Protein AF-A0A8D8CJK9-F1 (afdb_monomer_lite)

pLDDT: mean 83.4, std 17.45, range [27.38, 97.88]

InterPro domains:
  IPR001577 Peptidase M8, leishmanolysin [PF01457] (41-154)
  IPR001577 Peptidase M8, leishmanolysin [PTHR10942] (1-158)

Secondary structure (DSSP, 8-state):
-PPPP-SPB-BPPPBSSS-EEEETTEEEEES-B-SS-EETTEEPPGGGBPPPEEE-TTS-S-EE-TT------B-S-S-EEEEE----GGGGSSS-SEEEEEEEE-TTT--EEEEEEEE-GGG----TTTHHHHHHHHHHHHHHHTT-SHHHHTT-TTS---HHHHHHHHHHHTT--

Organism: Culex pipiens (NCBI:txid7175)

Sequence (177 aa):
MVRQTKEIIRLNRKCESSQVFVKNSLTYCIDSCKPVTLCGEVQVPEDHLDVCRVCNSTGQDCREDPSTSAGIGISNADFVFYVSARQSERCHKGLTVAYAAHCQQEAALDRPIAGHANLCPESISTKPQELQTLLSTVKHEILHALGFSVSLYAFFSGRRRKPADASKARHRQTLSE

Foldseek 3Di:
DDDWDQDFAAAEAAAPDLDWDADPLDTAHEPDGDPWGDQPPDTDDQLRHAFHWHDYPVRHPIDTDPVHHHHVGHGPAQAAEAEEADQDPVCVPPLDQKAKAADDADSPQRWGRYMYMYGHVVNDDPDPVCVVVVVVVVVVRVVRRRQPDPLRPLSPPDDDDDPVSVVVSVVVVSVPD

Radius of gyration: 17.68 Å; chains: 1; bounding box: 42×39×46 Å

Structure (mmCIF, N/CA/C/O backbone):
data_AF-A0A8D8CJK9-F1
#
_entry.id   AF-A0A8D8CJK9-F1
#
loop_
_atom_site.group_PDB
_atom_site.id
_atom_site.type_symbol
_atom_site.label_atom_id
_atom_site.label_alt_id
_atom_site.label_comp_id
_atom_site.label_asym_id
_atom_site.label_entity_id
_atom_site.label_seq_id
_atom_site.pdbx_PDB_ins_code
_atom_site.Cartn_x
_atom_site.Cartn_y
_atom_site.Cartn_z
_atom_site.occupancy
_atom_site.B_iso_or_equiv
_atom_site.auth_seq_id
_atom_site.auth_comp_id
_atom_site.auth_asym_id
_atom_site.auth_atom_id
_atom_site.pdbx_PDB_model_num
ATOM 1 N N . MET A 1 1 ? -19.293 11.821 -7.984 1.00 45.88 1 MET A N 1
ATOM 2 C CA . MET A 1 1 ? -19.327 10.352 -8.160 1.00 45.88 1 MET A CA 1
ATOM 3 C C . MET A 1 1 ? -17.894 9.880 -8.359 1.00 45.88 1 MET A C 1
ATOM 5 O O . MET A 1 1 ? -17.188 10.527 -9.126 1.00 45.88 1 MET A O 1
ATOM 9 N N . VAL A 1 2 ? -17.436 8.851 -7.636 1.00 59.84 2 VAL A N 1
ATOM 10 C CA . VAL A 1 2 ? -16.095 8.266 -7.846 1.00 59.84 2 VAL A CA 1
ATOM 11 C C . VAL A 1 2 ? -16.105 7.536 -9.191 1.00 59.84 2 VAL A C 1
ATOM 13 O O . VAL A 1 2 ? -17.070 6.842 -9.503 1.00 59.84 2 VAL A O 1
ATOM 16 N N . ARG A 1 3 ? -15.082 7.749 -10.025 1.00 65.31 3 ARG A N 1
ATOM 17 C CA . ARG A 1 3 ? -14.990 7.119 -11.348 1.00 65.31 3 ARG A CA 1
ATOM 18 C C . ARG A 1 3 ? -14.575 5.657 -11.175 1.00 65.31 3 ARG A C 1
ATOM 20 O O . ARG A 1 3 ? -13.535 5.397 -10.578 1.00 65.31 3 ARG A O 1
ATOM 27 N N . GLN A 1 4 ? -15.371 4.736 -11.708 1.00 64.00 4 GLN A N 1
ATOM 28 C CA . GLN A 1 4 ? -15.079 3.307 -11.634 1.00 64.00 4 GLN A CA 1
ATOM 29 C C . GLN A 1 4 ? -13.783 2.969 -12.384 1.00 64.00 4 GLN A C 1
ATOM 31 O O . GLN A 1 4 ? -13.545 3.440 -13.501 1.00 64.00 4 GLN A O 1
ATOM 36 N N . THR A 1 5 ? -12.969 2.129 -11.761 1.00 63.12 5 THR A N 1
ATOM 37 C CA . THR A 1 5 ? -11.786 1.486 -12.328 1.00 63.12 5 THR A CA 1
ATOM 38 C C . THR A 1 5 ? -12.257 0.300 -13.149 1.00 63.12 5 THR A C 1
ATOM 40 O O . THR A 1 5 ? -12.885 -0.612 -12.621 1.00 63.12 5 THR A O 1
ATOM 43 N N . LYS A 1 6 ? -11.996 0.315 -14.457 1.00 67.50 6 LYS A N 1
ATOM 44 C CA . LYS A 1 6 ? -12.236 -0.861 -15.310 1.00 67.50 6 LYS A CA 1
ATOM 45 C C . LYS A 1 6 ? -11.083 -1.869 -15.260 1.00 67.50 6 LYS A C 1
ATOM 47 O O . LYS A 1 6 ? -11.236 -2.982 -15.747 1.00 67.50 6 LYS A O 1
ATOM 52 N N . GLU A 1 7 ? -9.958 -1.472 -14.674 1.00 78.56 7 GLU A N 1
ATOM 53 C CA . GLU A 1 7 ? -8.735 -2.266 -14.597 1.00 78.56 7 GLU A CA 1
ATOM 54 C C . GLU A 1 7 ? -8.732 -3.202 -13.384 1.00 78.56 7 GLU A C 1
ATOM 56 O O . GLU A 1 7 ? -9.274 -2.881 -12.325 1.00 78.56 7 GLU A O 1
ATOM 61 N N . ILE A 1 8 ? -8.084 -4.356 -13.540 1.00 91.50 8 ILE A N 1
ATOM 62 C CA . ILE A 1 8 ? -7.839 -5.309 -12.454 1.00 91.50 8 ILE A CA 1
ATOM 63 C C . ILE A 1 8 ? -6.771 -4.725 -11.526 1.00 91.50 8 ILE A C 1
ATOM 65 O O . ILE A 1 8 ? -5.674 -4.385 -11.975 1.00 91.50 8 ILE A O 1
ATOM 69 N N . ILE A 1 9 ? -7.057 -4.650 -10.224 1.00 93.00 9 ILE A N 1
ATOM 70 C CA . ILE A 1 9 ? -6.076 -4.177 -9.245 1.00 93.00 9 ILE A CA 1
ATOM 71 C C . ILE A 1 9 ? -5.034 -5.273 -9.011 1.00 93.00 9 ILE A C 1
ATOM 73 O O . ILE A 1 9 ? -5.369 -6.380 -8.585 1.00 93.00 9 ILE A O 1
ATOM 77 N N . ARG A 1 10 ? -3.764 -4.930 -9.246 1.00 94.88 10 ARG A N 1
ATOM 78 C CA . ARG A 1 10 ? -2.585 -5.698 -8.831 1.00 94.88 10 ARG A CA 1
ATOM 79 C C . ARG A 1 10 ? -1.620 -4.796 -8.072 1.00 94.88 10 ARG A C 1
ATOM 81 O O . ARG A 1 10 ? -1.414 -3.636 -8.443 1.00 94.88 10 ARG A O 1
ATOM 88 N N . LEU A 1 11 ? -1.054 -5.316 -6.991 1.00 95.19 11 LEU A N 1
ATOM 89 C CA . LEU A 1 11 ? -0.128 -4.583 -6.135 1.00 95.19 11 LEU A CA 1
ATOM 90 C C . LEU A 1 11 ? 1.313 -4.877 -6.521 1.00 95.19 11 LEU A C 1
ATOM 92 O O . LEU A 1 11 ? 1.701 -6.029 -6.685 1.00 95.19 11 LEU A O 1
ATOM 96 N N . ASN A 1 12 ? 2.119 -3.828 -6.632 1.00 95.00 12 ASN A N 1
ATOM 97 C CA . ASN A 1 12 ? 3.544 -3.964 -6.868 1.00 95.00 12 ASN A CA 1
ATOM 98 C C . ASN A 1 12 ? 4.183 -4.698 -5.690 1.00 95.00 12 ASN A C 1
ATOM 100 O O . ASN A 1 12 ? 3.903 -4.403 -4.524 1.00 95.00 12 ASN A O 1
ATOM 104 N N . ARG A 1 13 ? 5.090 -5.622 -6.002 1.00 95.69 13 ARG A N 1
ATOM 105 C CA . ARG A 1 13 ? 5.911 -6.269 -4.982 1.00 95.69 13 ARG A CA 1
ATOM 106 C C . ARG A 1 13 ? 6.815 -5.239 -4.308 1.00 95.69 13 ARG A C 1
ATOM 108 O O . ARG A 1 13 ? 7.305 -4.310 -4.953 1.00 95.69 13 ARG A O 1
ATOM 115 N N . LYS A 1 14 ? 7.038 -5.389 -3.002 1.00 95.00 14 LYS A N 1
ATOM 116 C CA . LYS A 1 14 ? 7.940 -4.500 -2.259 1.00 95.00 14 LYS A CA 1
ATOM 117 C C . LYS A 1 14 ? 9.378 -4.743 -2.719 1.00 95.00 14 LYS A C 1
ATOM 119 O O . LYS A 1 14 ? 9.798 -5.887 -2.848 1.00 95.00 14 LYS A O 1
ATOM 124 N N . CYS A 1 15 ? 10.133 -3.676 -2.936 1.00 94.88 15 CYS A N 1
ATOM 125 C CA . CYS A 1 15 ? 11.551 -3.760 -3.271 1.00 94.88 15 CYS A CA 1
ATOM 12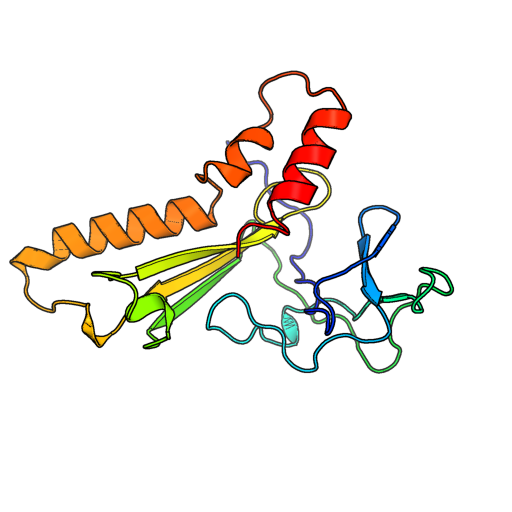6 C C . CYS A 1 15 ? 12.406 -4.032 -2.032 1.00 94.88 15 CYS A C 1
ATOM 128 O O . CYS A 1 15 ? 12.029 -3.638 -0.924 1.00 94.88 15 CYS A O 1
ATOM 130 N N . GLU A 1 16 ? 13.557 -4.687 -2.214 1.00 92.50 16 GLU A N 1
ATOM 131 C CA . GLU A 1 16 ? 14.513 -4.865 -1.114 1.00 92.50 16 GLU A CA 1
ATOM 132 C C . GLU A 1 16 ? 15.063 -3.509 -0.650 1.00 92.50 16 GLU A C 1
ATOM 134 O O . GLU A 1 16 ? 15.050 -3.193 0.540 1.00 92.50 16 GLU A O 1
ATOM 139 N N . SER A 1 17 ? 15.439 -2.667 -1.617 1.00 90.00 17 SER A N 1
ATOM 140 C CA . SER A 1 17 ? 15.817 -1.270 -1.403 1.00 90.00 17 SER A CA 1
ATOM 141 C C . SER A 1 17 ? 14.596 -0.351 -1.315 1.00 90.00 17 SER A C 1
ATOM 143 O O . SER A 1 17 ? 13.612 -0.525 -2.035 1.00 90.00 17 SER A O 1
ATOM 145 N N . SER A 1 18 ? 14.680 0.694 -0.489 1.00 87.38 18 SER A N 1
ATOM 146 C CA . SER A 1 18 ? 13.695 1.788 -0.479 1.00 87.38 18 SER A CA 1
ATOM 147 C C . SER A 1 18 ? 13.779 2.671 -1.729 1.00 87.38 18 SER A C 1
ATOM 149 O O . SER A 1 18 ? 12.848 3.421 -2.020 1.00 87.38 18 SER A O 1
ATOM 151 N N . GLN A 1 19 ? 14.891 2.605 -2.466 1.00 88.94 19 GLN A N 1
ATOM 152 C CA . GLN A 1 19 ? 15.064 3.317 -3.727 1.00 88.94 19 GLN A CA 1
ATOM 153 C C . GLN A 1 19 ? 14.506 2.492 -4.885 1.00 88.94 19 GLN A C 1
ATOM 155 O O . GLN A 1 19 ? 14.701 1.279 -4.958 1.00 88.94 19 GLN A O 1
ATOM 160 N N . VAL A 1 20 ? 13.830 3.174 -5.806 1.00 92.69 20 VAL A N 1
ATOM 161 C CA . VAL A 1 20 ? 13.175 2.565 -6.966 1.00 92.69 20 VAL A CA 1
ATOM 162 C C . VAL A 1 20 ? 13.384 3.421 -8.207 1.00 92.69 20 VAL A C 1
ATOM 164 O O . VAL A 1 20 ? 13.521 4.644 -8.116 1.00 92.69 20 VAL A O 1
ATOM 167 N N . PHE A 1 21 ? 13.346 2.791 -9.378 1.00 92.75 21 PHE A N 1
ATOM 168 C CA . PHE A 1 21 ? 13.294 3.493 -10.655 1.00 92.75 21 PHE A CA 1
ATOM 169 C C . PHE A 1 21 ? 11.851 3.590 -11.141 1.00 92.75 21 PHE A C 1
ATOM 171 O O . PHE A 1 21 ? 11.091 2.629 -11.054 1.00 92.75 21 PHE A O 1
ATOM 178 N N . VAL A 1 22 ? 11.474 4.742 -11.695 1.00 90.69 22 VAL A N 1
ATOM 179 C CA . VAL A 1 22 ? 10.163 4.927 -12.329 1.00 90.69 22 VAL A CA 1
ATOM 180 C C . VAL A 1 22 ? 10.370 5.126 -13.824 1.00 90.69 22 VAL A C 1
ATOM 182 O O . VAL A 1 22 ? 11.004 6.095 -14.240 1.00 90.69 22 VAL A O 1
ATOM 185 N N . LYS A 1 23 ? 9.836 4.212 -14.638 1.00 88.25 23 LYS A N 1
ATOM 186 C CA . LYS A 1 23 ? 9.905 4.266 -16.105 1.00 88.25 23 LYS A CA 1
ATOM 187 C C . LYS A 1 23 ? 8.543 3.958 -16.700 1.00 88.25 23 LYS A C 1
ATOM 189 O O . LYS A 1 23 ? 7.930 2.966 -16.327 1.00 88.25 23 LYS A O 1
ATOM 194 N N . ASN A 1 24 ? 8.074 4.792 -17.630 1.00 86.06 24 ASN A N 1
ATOM 195 C CA . ASN A 1 24 ? 6.755 4.646 -18.265 1.00 86.06 24 ASN A CA 1
ATOM 196 C C . ASN A 1 24 ? 5.621 4.440 -17.242 1.00 86.06 24 ASN A C 1
ATOM 198 O O . ASN A 1 24 ? 4.760 3.587 -17.425 1.00 86.06 24 ASN A O 1
ATOM 202 N N . SER A 1 25 ? 5.661 5.189 -16.134 1.00 83.12 25 SER A N 1
ATOM 203 C CA . SER A 1 25 ? 4.698 5.091 -15.024 1.00 83.12 25 SER A CA 1
ATOM 204 C C . SER A 1 25 ? 4.685 3.754 -14.264 1.00 83.12 25 SER A C 1
ATOM 206 O O . SER A 1 25 ? 3.835 3.561 -13.399 1.00 83.12 25 SER A O 1
ATOM 208 N N . LEU A 1 26 ? 5.642 2.862 -14.537 1.00 88.00 26 LEU A N 1
ATOM 209 C CA . LEU A 1 26 ? 5.880 1.623 -13.802 1.00 88.00 26 LEU A CA 1
ATOM 210 C C . LEU A 1 26 ? 7.058 1.785 -12.840 1.00 88.00 26 LEU A C 1
ATOM 212 O O . LEU A 1 26 ? 8.048 2.456 -13.150 1.00 88.00 26 LEU A O 1
ATOM 216 N N . THR A 1 27 ? 6.948 1.136 -11.687 1.00 90.75 27 THR A N 1
ATOM 217 C CA . THR A 1 27 ? 7.997 1.091 -10.667 1.00 90.75 27 THR A CA 1
ATOM 218 C C . THR A 1 27 ? 8.839 -0.165 -10.852 1.00 90.75 27 THR A C 1
ATOM 220 O O . THR A 1 27 ? 8.295 -1.255 -11.008 1.00 90.75 27 THR A O 1
ATOM 223 N N . TYR A 1 28 ? 10.158 -0.003 -10.806 1.00 94.50 28 TYR A N 1
ATOM 224 C CA . TYR A 1 28 ? 11.142 -1.076 -10.879 1.00 94.50 28 TYR A CA 1
ATOM 225 C C . TYR A 1 28 ? 12.016 -1.050 -9.628 1.00 94.50 28 TYR A C 1
ATOM 227 O O . TYR A 1 28 ? 12.531 0.003 -9.238 1.00 94.50 28 TYR A O 1
ATOM 235 N N . CYS A 1 29 ? 12.197 -2.214 -9.018 1.00 96.00 29 CYS A N 1
ATOM 236 C CA . CYS A 1 29 ? 13.123 -2.410 -7.917 1.00 96.00 29 CYS A CA 1
ATOM 237 C C . CYS A 1 29 ? 14.570 -2.420 -8.411 1.00 96.00 29 CYS A C 1
ATOM 239 O O . CYS A 1 29 ? 14.847 -2.741 -9.568 1.00 96.00 29 CYS A O 1
ATOM 241 N N . ILE A 1 30 ? 15.494 -2.076 -7.517 1.00 95.06 30 ILE A N 1
ATOM 242 C CA . ILE A 1 30 ? 16.923 -2.240 -7.768 1.00 95.06 30 ILE A CA 1
ATOM 243 C C . ILE A 1 30 ? 17.291 -3.687 -7.461 1.00 95.06 30 ILE A C 1
ATOM 245 O O . ILE A 1 30 ? 17.121 -4.121 -6.324 1.00 95.06 30 ILE A O 1
ATOM 249 N N . ASP A 1 31 ? 17.781 -4.391 -8.476 1.00 93.44 31 ASP A N 1
ATOM 250 C CA . ASP A 1 31 ? 18.267 -5.773 -8.477 1.00 93.44 31 ASP A CA 1
ATOM 251 C C . ASP A 1 31 ? 17.225 -6.856 -8.118 1.00 93.44 31 ASP A C 1
ATOM 253 O O . ASP A 1 31 ? 17.128 -7.846 -8.841 1.00 93.44 31 ASP A O 1
ATOM 257 N N . SER A 1 32 ? 16.414 -6.690 -7.065 1.00 94.69 32 SER A N 1
ATOM 258 C CA . SER A 1 32 ? 15.432 -7.691 -6.623 1.00 94.69 32 SER A CA 1
ATOM 259 C C . SER A 1 32 ? 14.205 -7.116 -5.894 1.00 94.69 32 SER A C 1
ATOM 261 O O . SER A 1 32 ? 14.231 -6.045 -5.274 1.00 94.69 32 SER A O 1
ATOM 263 N N . CYS A 1 33 ? 13.099 -7.866 -5.951 1.00 96.56 33 CYS A N 1
ATOM 264 C CA . CYS A 1 33 ? 11.953 -7.683 -5.059 1.00 96.56 33 CYS A CA 1
ATOM 265 C C . CYS A 1 33 ? 12.113 -8.523 -3.785 1.00 96.56 33 CYS A C 1
ATOM 267 O O . CYS A 1 33 ? 12.775 -9.561 -3.786 1.00 96.56 33 CYS A O 1
ATOM 269 N N . LYS A 1 34 ? 11.428 -8.122 -2.712 1.00 96.06 34 LYS A N 1
ATOM 270 C CA . LYS A 1 34 ? 11.277 -8.938 -1.507 1.00 96.06 34 LYS A CA 1
ATOM 271 C C . L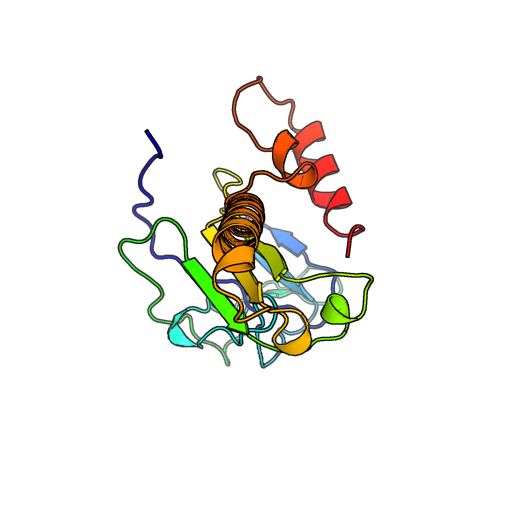YS A 1 34 ? 10.439 -10.183 -1.806 1.00 96.06 34 LYS A C 1
ATOM 273 O O . LYS A 1 34 ? 9.455 -10.083 -2.545 1.00 96.06 34 LYS A O 1
ATOM 278 N N . PRO A 1 35 ? 10.739 -11.325 -1.160 1.00 94.56 35 PRO A N 1
ATOM 279 C CA . PRO A 1 35 ? 9.929 -12.536 -1.291 1.00 94.56 35 PRO A CA 1
ATOM 280 C C . PRO A 1 35 ? 8.525 -12.364 -0.700 1.00 94.56 35 PRO A C 1
ATOM 282 O O . PRO A 1 35 ? 7.597 -13.053 -1.101 1.00 94.56 35 PRO A O 1
ATOM 285 N N . VAL A 1 36 ? 8.362 -11.442 0.254 1.00 96.12 36 VAL A N 1
ATOM 286 C CA . VAL A 1 36 ? 7.088 -11.152 0.911 1.00 96.12 36 VAL A CA 1
ATOM 287 C C . VAL A 1 36 ? 6.778 -9.671 0.775 1.00 96.12 36 VAL A C 1
ATOM 289 O O . VAL A 1 36 ? 7.587 -8.815 1.137 1.00 96.12 36 VAL A O 1
ATOM 292 N N . THR A 1 37 ? 5.576 -9.369 0.288 1.00 96.56 37 THR A N 1
ATOM 293 C CA . THR A 1 37 ? 5.054 -8.003 0.227 1.00 96.56 37 THR A CA 1
ATOM 294 C C . THR A 1 37 ? 4.053 -7.782 1.350 1.00 96.56 37 THR A C 1
ATOM 296 O O . THR A 1 37 ? 3.098 -8.543 1.509 1.00 96.56 37 THR A O 1
ATOM 299 N N . LEU A 1 38 ? 4.275 -6.723 2.127 1.00 96.25 38 LEU A N 1
ATOM 300 C CA . LEU A 1 38 ? 3.386 -6.306 3.203 1.00 96.25 38 LEU A CA 1
ATOM 301 C C . LEU A 1 38 ? 2.660 -5.016 2.819 1.00 96.25 38 LEU A C 1
ATOM 303 O O . LEU A 1 38 ? 3.265 -4.086 2.284 1.00 96.25 38 LEU A O 1
ATOM 307 N N . CYS A 1 39 ? 1.372 -4.957 3.140 1.00 95.69 39 CYS A N 1
ATOM 308 C CA . CYS A 1 39 ? 0.573 -3.740 3.147 1.00 95.69 39 CYS A CA 1
ATOM 309 C C . CYS A 1 39 ? 0.175 -3.474 4.603 1.00 95.69 39 CYS A C 1
ATOM 311 O O . CYS A 1 39 ? -0.751 -4.085 5.138 1.00 95.69 39 CYS A O 1
ATOM 313 N N . GLY A 1 40 ? 0.955 -2.625 5.279 1.00 93.69 40 GLY A N 1
ATOM 314 C CA . GLY A 1 40 ? 0.910 -2.509 6.737 1.00 93.69 40 GLY A CA 1
ATOM 315 C C . GLY A 1 40 ? 1.386 -3.788 7.419 1.00 93.69 40 GLY A C 1
ATOM 316 O O . GLY A 1 40 ? 2.449 -4.303 7.092 1.00 93.69 40 GLY A O 1
ATOM 317 N N . GLU A 1 41 ? 0.575 -4.322 8.334 1.00 95.25 41 GLU A N 1
ATOM 318 C CA . GLU A 1 41 ? 0.883 -5.566 9.062 1.00 95.25 41 GLU A CA 1
ATOM 319 C C . GLU A 1 41 ? 0.374 -6.831 8.351 1.00 95.25 41 GLU A C 1
ATOM 321 O O . GLU A 1 41 ? 0.490 -7.937 8.890 1.00 95.25 41 GLU A O 1
ATOM 326 N N . VAL A 1 42 ? -0.236 -6.682 7.170 1.00 97.12 42 VAL A N 1
ATOM 327 C CA . VAL A 1 42 ? -0.854 -7.777 6.416 1.00 97.12 42 VAL A CA 1
ATOM 328 C C . VAL A 1 42 ? 0.052 -8.191 5.268 1.00 97.12 42 VAL A C 1
ATOM 330 O O . VAL A 1 42 ? 0.454 -7.364 4.448 1.00 97.12 42 VAL A O 1
ATOM 333 N N . GLN A 1 43 ? 0.335 -9.490 5.184 1.00 97.75 43 GLN A N 1
ATOM 334 C CA . GLN A 1 43 ? 0.947 -10.074 3.998 1.00 97.75 43 GLN A CA 1
ATOM 335 C C . GLN A 1 43 ? -0.062 -10.076 2.855 1.00 97.75 43 GLN A C 1
ATOM 337 O O . GLN A 1 43 ? -1.159 -10.619 2.982 1.00 97.75 43 GLN A O 1
ATOM 342 N N . VAL A 1 44 ? 0.323 -9.459 1.742 1.00 97.88 44 VAL A N 1
ATOM 343 C CA . VAL A 1 44 ? -0.496 -9.426 0.534 1.00 97.88 44 VAL A CA 1
ATOM 344 C C . VAL A 1 44 ? -0.458 -10.817 -0.115 1.00 97.88 44 VAL A C 1
ATOM 346 O O . VAL A 1 44 ? 0.640 -11.334 -0.331 1.00 97.88 44 VAL A O 1
ATOM 349 N N . PRO A 1 45 ? -1.615 -11.434 -0.421 1.00 97.75 45 PRO A N 1
ATOM 350 C CA . PRO A 1 45 ? -1.662 -12.705 -1.139 1.00 97.75 45 PRO A CA 1
ATOM 351 C C . PRO A 1 45 ? -0.968 -12.616 -2.499 1.00 97.75 45 PRO A C 1
ATOM 353 O O . PRO A 1 45 ? -1.121 -11.616 -3.199 1.00 97.75 45 PRO A O 1
ATOM 356 N N . GLU A 1 46 ? -0.272 -13.680 -2.904 1.00 96.81 46 GLU A N 1
ATOM 357 C CA . GLU A 1 46 ? 0.410 -13.748 -4.207 1.00 96.81 46 GLU A CA 1
ATOM 358 C C . GLU A 1 46 ? -0.548 -13.490 -5.380 1.00 96.81 46 GLU A C 1
ATOM 360 O O . GLU A 1 46 ? -0.203 -12.775 -6.317 1.00 96.81 46 GLU A O 1
ATOM 365 N N . ASP A 1 47 ? -1.796 -13.952 -5.270 1.00 97.56 47 ASP A N 1
ATOM 366 C CA . ASP A 1 47 ? -2.852 -13.710 -6.256 1.00 97.56 47 ASP A CA 1
ATOM 367 C C . ASP A 1 47 ? -3.178 -12.224 -6.462 1.00 97.56 47 ASP A C 1
ATOM 369 O O . ASP A 1 47 ? -3.691 -11.851 -7.514 1.00 97.56 47 ASP A O 1
ATOM 373 N N . HIS A 1 48 ? -2.891 -11.361 -5.486 1.00 97.44 48 HIS A N 1
ATOM 374 C CA . HIS A 1 48 ? -3.123 -9.917 -5.576 1.00 97.44 48 HIS A CA 1
ATOM 375 C C . HIS A 1 48 ? -1.896 -9.147 -6.085 1.00 97.44 48 HIS A C 1
ATOM 377 O O . HIS A 1 48 ? -1.997 -7.943 -6.341 1.00 97.44 48 HIS A O 1
ATOM 383 N N . LEU A 1 49 ? -0.736 -9.800 -6.187 1.00 97.44 49 LEU A N 1
ATOM 384 C CA . LEU A 1 49 ? 0.521 -9.163 -6.561 1.00 97.44 49 LEU A CA 1
ATOM 385 C C . LEU A 1 49 ? 0.703 -9.130 -8.077 1.00 97.44 49 LEU A C 1
ATOM 387 O O . LEU A 1 49 ? 0.273 -10.016 -8.813 1.00 97.44 49 LEU A O 1
ATOM 391 N N . ASP A 1 50 ? 1.364 -8.081 -8.545 1.00 95.88 50 ASP A N 1
ATOM 392 C CA . ASP A 1 50 ? 1.860 -7.991 -9.909 1.00 95.88 50 ASP A CA 1
ATOM 393 C C . ASP A 1 50 ? 3.206 -8.727 -10.048 1.00 95.88 50 ASP A C 1
ATOM 395 O O . ASP A 1 50 ? 3.839 -9.145 -9.067 1.00 95.88 50 ASP A O 1
ATOM 399 N N . VAL A 1 51 ? 3.658 -8.878 -11.288 1.00 96.62 51 VAL A N 1
ATOM 400 C CA . VAL A 1 51 ? 4.993 -9.391 -11.603 1.00 96.62 51 VAL A CA 1
ATOM 401 C C . VAL A 1 51 ? 6.079 -8.508 -10.972 1.00 96.62 51 VAL A C 1
ATOM 403 O O . VAL A 1 51 ? 5.949 -7.281 -10.901 1.00 96.62 51 VAL A O 1
ATOM 406 N N . CYS A 1 52 ? 7.164 -9.122 -10.490 1.00 96.88 52 CYS A N 1
ATOM 407 C CA . CYS A 1 52 ? 8.313 -8.364 -10.010 1.00 96.88 52 CYS A CA 1
ATOM 408 C C . CYS A 1 52 ? 9.003 -7.691 -11.199 1.00 96.88 52 CYS A C 1
ATOM 410 O O . CYS A 1 52 ? 9.334 -8.340 -12.189 1.00 96.88 52 CYS A O 1
ATOM 412 N N . ARG A 1 53 ? 9.238 -6.383 -11.093 1.00 96.69 53 ARG A N 1
ATOM 413 C CA . ARG A 1 53 ? 9.957 -5.597 -12.098 1.00 96.69 53 ARG A CA 1
ATOM 414 C C . ARG A 1 53 ? 11.253 -5.095 -11.498 1.00 96.69 53 ARG A C 1
ATOM 416 O O . ARG A 1 53 ? 11.230 -4.444 -10.455 1.00 96.69 53 ARG A O 1
ATOM 423 N N . VAL A 1 54 ? 12.366 -5.375 -12.161 1.00 96.56 54 VAL A N 1
ATOM 424 C CA . VAL A 1 54 ? 13.711 -5.048 -11.679 1.00 96.56 54 VAL A CA 1
ATOM 425 C C . VAL A 1 54 ? 14.502 -4.318 -12.752 1.00 96.56 54 VAL A C 1
ATOM 427 O O . VAL A 1 54 ? 14.341 -4.578 -13.941 1.00 96.56 54 VAL A O 1
ATOM 430 N N . CYS A 1 55 ? 15.360 -3.402 -12.329 1.00 96.38 55 CYS A N 1
ATOM 431 C CA . CYS A 1 55 ? 16.467 -2.883 -13.123 1.00 96.38 55 CYS A CA 1
ATOM 432 C C . CYS A 1 55 ? 17.763 -3.186 -12.371 1.00 96.38 55 CYS A C 1
ATOM 434 O O . CYS A 1 55 ? 17.741 -3.384 -11.155 1.00 96.38 55 CYS A O 1
ATOM 436 N N . ASN A 1 56 ? 18.896 -3.153 -13.065 1.00 93.50 56 ASN A N 1
ATOM 437 C CA . ASN A 1 56 ? 20.183 -3.196 -12.379 1.00 93.50 56 ASN A CA 1
ATOM 438 C C . ASN A 1 56 ? 20.419 -1.920 -11.536 1.00 93.50 56 ASN A C 1
ATOM 440 O O . ASN A 1 56 ? 19.695 -0.924 -11.656 1.00 93.50 56 ASN A O 1
ATOM 444 N N . SER A 1 57 ? 21.474 -1.922 -10.722 1.00 93.31 57 SER A N 1
ATOM 445 C CA . SER A 1 57 ? 21.883 -0.790 -9.872 1.00 93.31 57 SER A CA 1
ATOM 446 C C . SER A 1 57 ? 22.084 0.556 -10.585 1.00 93.31 57 SER A C 1
ATOM 448 O O . SER A 1 57 ? 21.960 1.603 -9.949 1.00 93.31 57 SER A O 1
ATOM 450 N N . THR A 1 58 ? 22.332 0.573 -11.900 1.00 92.88 58 THR A N 1
ATOM 451 C CA . THR A 1 58 ? 22.461 1.809 -12.696 1.00 92.88 58 THR A CA 1
ATOM 452 C C . THR A 1 58 ? 21.145 2.257 -13.337 1.00 92.88 58 THR A C 1
ATOM 454 O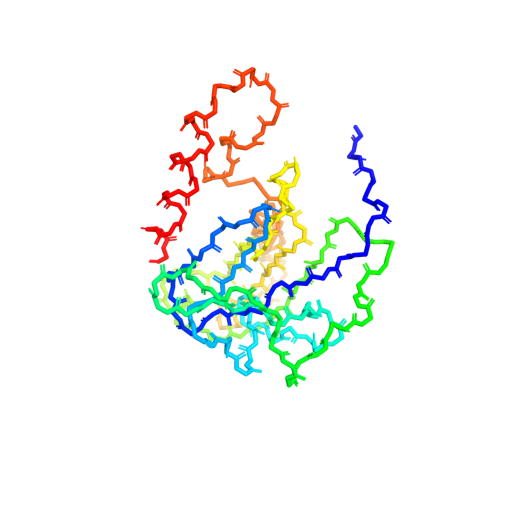 O . THR A 1 58 ? 21.108 3.263 -14.048 1.00 92.88 58 THR A O 1
ATOM 457 N N . GLY A 1 59 ? 20.050 1.531 -13.101 1.00 90.62 59 GLY A N 1
ATOM 458 C CA . GLY A 1 59 ? 18.746 1.796 -13.703 1.00 90.62 59 GLY A CA 1
ATOM 459 C C . GLY A 1 59 ? 18.674 1.414 -15.178 1.00 90.62 59 GLY A C 1
ATOM 460 O O . GLY A 1 59 ? 17.815 1.915 -15.904 1.00 90.62 59 GLY A O 1
ATOM 461 N N . GLN A 1 60 ? 19.571 0.555 -15.649 1.00 92.50 60 GLN A N 1
ATOM 462 C CA . GLN A 1 60 ? 19.569 -0.053 -16.978 1.00 92.50 60 GLN A CA 1
ATOM 463 C C . GLN A 1 60 ? 18.996 -1.481 -16.906 1.00 92.50 60 GLN A C 1
ATOM 465 O O . GLN A 1 60 ? 18.685 -1.978 -15.825 1.00 92.50 60 GLN A O 1
ATOM 470 N N . ASP A 1 61 ? 18.820 -2.123 -18.067 1.00 93.69 61 ASP A N 1
ATOM 471 C CA . ASP A 1 61 ? 18.375 -3.527 -18.171 1.00 93.69 61 ASP A CA 1
ATOM 472 C C . ASP A 1 61 ? 17.105 -3.841 -17.350 1.00 93.69 61 ASP A C 1
ATOM 474 O O . ASP A 1 61 ? 17.041 -4.763 -16.535 1.00 93.69 61 ASP A O 1
ATOM 478 N N . CYS A 1 62 ? 16.095 -2.991 -17.531 1.00 96.06 62 CYS A N 1
ATOM 479 C CA . CYS A 1 62 ? 14.835 -3.105 -16.815 1.00 96.06 62 CYS A CA 1
ATOM 480 C C . CYS A 1 62 ? 13.964 -4.191 -17.439 1.00 96.06 62 CYS A C 1
ATOM 482 O O . CYS A 1 62 ? 13.637 -4.116 -18.625 1.00 96.06 62 CYS A O 1
ATOM 484 N N . ARG A 1 63 ? 13.568 -5.167 -16.629 1.00 95.75 63 ARG A N 1
ATOM 485 C CA . ARG A 1 63 ? 12.834 -6.354 -17.062 1.00 95.75 63 ARG A CA 1
ATOM 486 C C . ARG A 1 63 ? 11.910 -6.864 -15.966 1.00 95.75 63 ARG A C 1
ATOM 488 O O . ARG A 1 63 ? 11.993 -6.455 -14.808 1.00 95.75 63 ARG A O 1
ATOM 495 N N . GLU A 1 64 ? 11.035 -7.774 -16.353 1.00 96.62 64 GLU A N 1
ATOM 496 C CA . GLU A 1 64 ? 10.275 -8.592 -15.417 1.00 96.62 64 GLU A CA 1
ATOM 497 C C . GLU A 1 64 ? 11.164 -9.736 -14.920 1.00 96.62 64 GLU A C 1
ATOM 499 O O . GLU A 1 64 ? 11.939 -10.310 -15.690 1.00 96.62 64 GLU A O 1
ATOM 504 N N . ASP A 1 65 ? 11.099 -10.031 -13.624 1.00 94.56 65 ASP A N 1
ATOM 505 C CA . ASP A 1 65 ? 11.811 -11.163 -13.043 1.00 94.56 65 ASP A CA 1
ATOM 506 C C . ASP A 1 65 ? 11.140 -12.463 -13.518 1.00 94.56 65 ASP A C 1
ATOM 508 O O . ASP A 1 65 ? 9.974 -12.700 -13.172 1.00 94.56 65 ASP A O 1
ATOM 512 N N . PRO A 1 66 ? 11.852 -13.321 -14.276 1.00 92.69 66 PRO A N 1
ATOM 513 C CA . PRO A 1 66 ? 11.280 -14.530 -14.861 1.00 92.69 66 PRO A CA 1
ATOM 514 C C . PRO A 1 66 ? 10.849 -15.565 -13.815 1.00 92.69 66 PRO A C 1
ATOM 516 O O . PRO A 1 66 ? 10.115 -16.492 -14.147 1.00 92.69 66 PRO A O 1
ATOM 519 N N . SER A 1 67 ? 11.299 -15.434 -12.563 1.00 92.06 67 SER A N 1
ATOM 520 C CA . SER A 1 67 ? 10.879 -16.303 -11.461 1.00 92.06 67 SER A CA 1
ATOM 521 C C . SER A 1 67 ? 9.512 -15.931 -10.881 1.00 92.06 67 SER A C 1
ATOM 523 O O . SER A 1 67 ? 8.962 -16.679 -10.072 1.00 92.06 67 SER A O 1
ATOM 525 N N . THR A 1 68 ? 8.943 -14.796 -11.294 1.00 94.50 68 THR A N 1
ATOM 526 C CA . THR A 1 68 ? 7.663 -14.300 -10.789 1.00 94.50 68 THR A CA 1
ATOM 527 C C . THR A 1 68 ? 6.623 -14.221 -11.895 1.00 94.50 68 THR A C 1
ATOM 529 O O . THR A 1 68 ? 6.931 -13.963 -13.055 1.00 94.50 68 THR A O 1
ATOM 532 N N . SER A 1 69 ? 5.362 -14.417 -11.526 1.00 95.69 69 SER A N 1
ATOM 533 C CA . SER A 1 69 ? 4.220 -14.167 -12.401 1.00 95.69 69 SER A CA 1
ATOM 534 C C . SER A 1 69 ? 3.236 -13.237 -11.702 1.00 95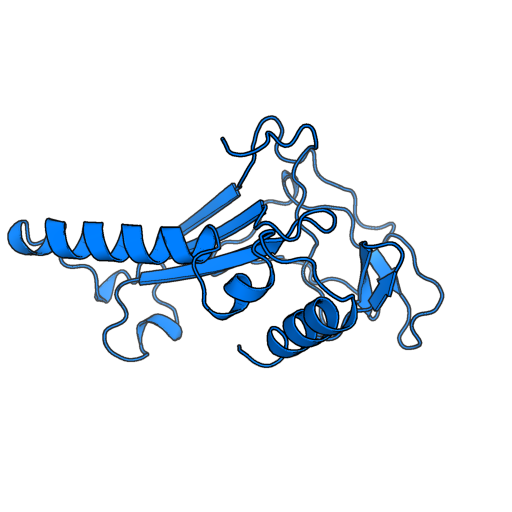.69 69 SER A C 1
ATOM 536 O O . SER A 1 69 ? 3.195 -13.163 -10.469 1.00 95.69 69 SER A O 1
ATOM 538 N N . ALA A 1 70 ? 2.485 -12.480 -12.498 1.00 96.31 70 ALA A N 1
ATOM 539 C CA . ALA A 1 70 ? 1.394 -11.673 -11.982 1.00 96.31 70 ALA A CA 1
ATOM 540 C C . ALA A 1 70 ? 0.246 -12.590 -11.541 1.00 96.31 70 ALA A C 1
ATOM 542 O O . ALA A 1 70 ? -0.171 -13.475 -12.291 1.00 96.31 70 ALA A O 1
ATOM 543 N N . GLY A 1 71 ? -0.284 -12.346 -10.346 1.00 96.62 71 GLY A N 1
ATOM 544 C CA . GLY A 1 71 ? -1.469 -13.026 -9.851 1.00 96.62 71 GLY A CA 1
ATOM 545 C C . GLY A 1 71 ? -2.723 -12.668 -10.650 1.00 96.62 71 GLY A C 1
ATOM 546 O O . GLY A 1 71 ? -2.739 -11.759 -11.496 1.00 96.62 71 GLY A O 1
ATOM 547 N N . ILE A 1 72 ? -3.823 -13.363 -10.356 1.00 96.88 72 ILE A N 1
ATOM 548 C CA . ILE A 1 72 ? -5.124 -13.103 -10.991 1.00 96.88 72 ILE A CA 1
ATOM 549 C C . ILE A 1 72 ? -5.591 -11.651 -10.798 1.00 96.88 72 ILE A C 1
ATOM 551 O O . ILE A 1 72 ? -6.261 -11.099 -11.671 1.00 96.88 72 ILE A O 1
ATOM 555 N N . GLY A 1 73 ? -5.152 -11.006 -9.716 1.00 95.31 73 GLY A N 1
ATOM 556 C CA . GLY A 1 73 ? -5.548 -9.672 -9.301 1.00 95.31 73 GLY A CA 1
ATOM 557 C C . GLY A 1 73 ? -6.988 -9.623 -8.798 1.00 95.31 73 GLY A C 1
ATOM 558 O O . GLY A 1 73 ? -7.686 -10.632 -8.706 1.00 95.31 73 GLY A O 1
ATOM 559 N N . ILE A 1 74 ? -7.442 -8.419 -8.463 1.00 95.75 74 ILE A N 1
ATOM 560 C CA . ILE A 1 74 ? -8.787 -8.189 -7.933 1.00 95.75 74 ILE A CA 1
ATOM 561 C C . ILE A 1 74 ? -9.602 -7.429 -8.975 1.00 95.75 74 ILE A C 1
ATOM 563 O O . ILE A 1 74 ? -9.353 -6.256 -9.260 1.00 95.75 74 ILE A O 1
ATOM 567 N N . SER A 1 75 ? -10.579 -8.115 -9.563 1.00 93.69 75 SER A N 1
ATOM 568 C CA . SER A 1 75 ? -11.534 -7.530 -10.507 1.00 93.69 75 SER A CA 1
ATOM 569 C C . SER A 1 75 ? -12.688 -6.826 -9.790 1.00 93.69 75 SER A C 1
ATOM 571 O O . SER A 1 75 ? -13.049 -7.216 -8.681 1.00 93.69 75 SER A O 1
ATOM 573 N N . ASN A 1 76 ? -13.340 -5.870 -10.461 1.00 90.12 76 ASN A N 1
ATOM 574 C CA . ASN A 1 76 ? -14.543 -5.180 -9.968 1.00 90.12 76 ASN A CA 1
ATOM 575 C C . ASN A 1 76 ? -14.355 -4.472 -8.614 1.00 90.12 76 ASN A C 1
ATOM 577 O O . ASN A 1 76 ? -15.301 -4.351 -7.838 1.00 90.12 76 ASN A O 1
ATOM 581 N N . ALA A 1 77 ? -13.143 -3.991 -8.340 1.00 90.50 77 ALA A N 1
ATOM 582 C CA . ALA A 1 77 ? -12.827 -3.220 -7.149 1.00 90.50 77 ALA A CA 1
ATOM 583 C C . ALA A 1 77 ? -12.170 -1.892 -7.534 1.00 90.50 77 ALA A C 1
ATOM 585 O O . ALA A 1 77 ? -11.363 -1.830 -8.457 1.00 90.50 77 ALA A O 1
ATOM 586 N N . ASP A 1 78 ? -12.504 -0.837 -6.792 1.00 88.69 78 ASP A N 1
ATOM 587 C CA . ASP A 1 78 ? -11.858 0.477 -6.899 1.00 88.69 78 ASP A CA 1
ATOM 588 C C . ASP A 1 78 ? -10.783 0.691 -5.829 1.00 88.69 78 ASP A C 1
ATOM 590 O O . ASP A 1 78 ? -9.927 1.564 -5.962 1.00 88.69 78 ASP A O 1
ATOM 594 N N . PHE A 1 79 ? -10.849 -0.095 -4.753 1.00 92.00 79 PHE A N 1
ATOM 595 C CA . PHE A 1 79 ? -9.945 -0.023 -3.619 1.00 92.00 79 PHE A CA 1
ATOM 596 C C . PHE A 1 79 ? -9.914 -1.362 -2.882 1.00 92.00 79 PHE A C 1
ATOM 598 O O . PHE A 1 79 ? -10.953 -1.998 -2.698 1.00 92.00 79 PHE A O 1
ATOM 605 N N . VAL A 1 80 ? -8.732 -1.767 -2.425 1.00 95.38 80 VAL A N 1
ATOM 606 C CA . VAL A 1 80 ? -8.521 -2.996 -1.653 1.00 95.38 80 VAL A CA 1
ATOM 607 C C . VAL A 1 80 ? -8.037 -2.629 -0.260 1.00 95.38 80 VAL A C 1
ATOM 609 O O . VAL A 1 80 ? -7.018 -1.955 -0.108 1.00 95.38 80 VAL A O 1
ATOM 612 N N . PHE A 1 81 ? -8.759 -3.075 0.765 1.00 95.88 81 PHE A N 1
ATOM 613 C CA . PHE A 1 81 ? -8.468 -2.703 2.143 1.00 95.88 81 PHE A CA 1
ATOM 614 C C . PHE A 1 81 ? -8.028 -3.903 2.976 1.00 95.88 81 PHE A C 1
ATOM 616 O O . PHE A 1 81 ? -8.812 -4.815 3.229 1.00 95.88 81 PHE A O 1
ATOM 623 N N . TYR A 1 82 ? -6.769 -3.889 3.408 1.00 97.06 82 TYR A N 1
ATOM 624 C CA . TYR A 1 82 ? -6.179 -4.942 4.227 1.00 97.06 82 TYR A CA 1
ATOM 625 C C . TYR A 1 82 ? -6.308 -4.588 5.706 1.00 97.06 82 TYR A C 1
ATOM 627 O O . TYR A 1 82 ? -5.782 -3.575 6.161 1.00 97.06 82 TYR A O 1
ATOM 635 N N . VAL A 1 83 ? -7.007 -5.418 6.474 1.00 95.44 83 VAL A N 1
ATOM 636 C CA . VAL A 1 83 ? -7.270 -5.147 7.892 1.00 95.44 83 VAL A CA 1
ATOM 637 C C . VAL A 1 83 ? -6.581 -6.188 8.761 1.00 95.44 83 VAL A C 1
ATOM 639 O O . VAL A 1 83 ? -6.679 -7.387 8.503 1.00 95.44 83 VAL A O 1
ATOM 642 N N . SER A 1 84 ? -5.909 -5.730 9.812 1.00 95.81 84 SER A N 1
ATOM 643 C CA . SER A 1 84 ? -5.286 -6.577 10.828 1.00 95.81 84 SER A CA 1
ATOM 644 C C . SER A 1 84 ? -5.579 -6.084 12.239 1.00 95.81 84 SER A C 1
ATOM 646 O O . SER A 1 84 ? -5.940 -4.929 12.460 1.00 95.81 84 SER A O 1
ATOM 648 N N . ALA A 1 85 ? -5.375 -6.974 13.207 1.00 94.81 85 ALA A N 1
ATOM 649 C CA . ALA A 1 85 ? -5.334 -6.644 14.622 1.00 94.81 85 ALA A CA 1
ATOM 650 C C . ALA A 1 85 ? -4.042 -7.216 15.224 1.00 94.81 85 ALA A C 1
ATOM 652 O O . ALA A 1 85 ? -4.030 -8.329 15.749 1.00 94.81 85 ALA A O 1
ATOM 653 N N . ARG A 1 86 ? -2.923 -6.506 15.047 1.00 95.12 86 ARG A N 1
ATOM 654 C CA . ARG A 1 86 ? -1.591 -6.931 15.500 1.00 95.12 86 ARG A CA 1
ATOM 655 C C . ARG A 1 86 ? -0.989 -5.893 16.432 1.00 95.12 86 ARG A C 1
ATOM 657 O O . ARG A 1 86 ? -1.012 -4.702 16.134 1.00 95.12 86 ARG A O 1
ATOM 664 N N . GLN A 1 87 ? -0.421 -6.354 17.540 1.00 94.12 87 GLN A N 1
ATOM 665 C CA . GLN A 1 87 ? 0.347 -5.495 18.431 1.00 94.12 87 GLN A CA 1
ATOM 666 C C . GLN A 1 87 ? 1.735 -5.270 17.814 1.00 94.12 87 GLN A C 1
ATOM 668 O O . GLN A 1 87 ? 2.596 -6.144 17.877 1.00 94.12 87 GLN A O 1
ATOM 673 N N . SER A 1 88 ? 1.920 -4.134 17.140 1.00 92.75 88 SER A N 1
ATOM 674 C CA . SER A 1 88 ? 3.177 -3.752 16.483 1.00 92.75 88 SER A CA 1
ATOM 675 C C . SER A 1 88 ? 3.906 -2.659 17.271 1.00 92.75 88 SER A C 1
ATOM 677 O O . SER A 1 88 ? 3.349 -2.058 18.189 1.00 92.75 88 SER A O 1
ATOM 679 N N . GLU A 1 89 ? 5.132 -2.314 16.870 1.00 90.75 89 GLU A N 1
ATOM 680 C CA . GLU A 1 89 ? 5.877 -1.197 17.473 1.00 90.75 89 GLU A CA 1
ATOM 681 C C . GLU A 1 89 ? 5.097 0.131 17.414 1.00 90.75 89 GLU A C 1
ATOM 683 O O . GLU A 1 89 ? 5.138 0.933 18.348 1.00 90.75 89 GLU A O 1
ATOM 688 N N . ARG A 1 90 ? 4.318 0.350 16.346 1.00 88.81 90 ARG A N 1
ATOM 689 C CA . ARG A 1 90 ? 3.481 1.551 16.200 1.00 88.81 90 ARG A CA 1
ATOM 690 C C . ARG A 1 90 ? 2.395 1.635 17.271 1.00 88.81 90 ARG A C 1
ATOM 692 O O . ARG A 1 90 ? 2.054 2.741 17.676 1.00 88.81 90 ARG A O 1
ATOM 699 N N . CYS A 1 91 ? 1.912 0.502 17.774 1.00 91.25 91 CYS A N 1
ATOM 700 C CA . CYS A 1 91 ? 0.948 0.474 18.871 1.00 91.25 91 CYS A CA 1
ATOM 701 C C . CYS A 1 91 ? 1.538 0.977 20.196 1.00 91.25 91 CYS A C 1
ATOM 703 O O . CYS A 1 91 ? 0.812 1.527 21.015 1.00 91.25 91 CYS A O 1
ATOM 705 N N . HIS A 1 92 ? 2.854 0.857 20.396 1.00 88.25 92 HIS A N 1
ATOM 706 C CA . HIS A 1 92 ? 3.529 1.360 21.597 1.00 88.25 92 HIS A CA 1
ATOM 707 C C . HIS A 1 92 ? 3.849 2.861 21.534 1.00 88.25 92 HIS A C 1
ATOM 709 O O . HIS A 1 92 ? 4.263 3.456 22.531 1.00 88.25 92 HIS A O 1
ATOM 715 N N . LYS A 1 93 ? 3.654 3.504 20.376 1.00 83.50 93 LYS A N 1
ATOM 716 C CA . LYS A 1 93 ? 3.841 4.949 20.233 1.00 83.50 93 LYS A CA 1
ATOM 717 C C . LYS A 1 93 ? 2.597 5.674 20.749 1.00 83.50 93 LYS A C 1
ATOM 719 O O . LYS A 1 93 ? 1.603 5.817 20.041 1.00 83.50 93 LYS A O 1
ATOM 724 N N . GLY A 1 94 ? 2.669 6.155 21.990 1.00 79.25 94 GLY A N 1
ATOM 725 C CA . GLY A 1 94 ? 1.597 6.927 22.623 1.00 79.25 94 GLY A CA 1
ATOM 726 C C . GLY A 1 94 ? 0.363 6.081 22.949 1.00 79.25 94 GLY A C 1
ATOM 727 O O . GLY A 1 94 ? 0.486 4.947 23.395 1.00 79.25 94 GLY A O 1
ATOM 728 N N . LEU A 1 95 ? -0.827 6.648 22.739 1.00 80.50 95 LEU A N 1
ATOM 729 C CA . LEU A 1 95 ? -2.125 5.988 22.954 1.00 80.50 95 LEU A CA 1
ATOM 730 C C . LEU A 1 95 ? -2.748 5.557 21.614 1.00 80.50 95 LEU A C 1
ATOM 732 O O . LEU A 1 95 ? -3.914 5.839 21.335 1.00 80.50 95 LEU A O 1
ATOM 736 N N . THR A 1 96 ? -1.947 4.945 20.740 1.00 86.81 96 THR A N 1
ATOM 737 C CA . THR A 1 96 ? -2.391 4.561 19.394 1.00 86.81 96 THR A CA 1
ATOM 738 C C . THR A 1 96 ? -3.337 3.363 19.466 1.00 86.81 96 THR A C 1
ATOM 740 O O . THR A 1 96 ? -2.920 2.242 19.731 1.00 86.81 96 THR A O 1
ATOM 743 N N . VAL A 1 97 ? -4.623 3.593 19.197 1.00 90.25 97 VAL A N 1
ATOM 744 C CA . VAL A 1 97 ? -5.654 2.534 19.169 1.00 90.25 97 VAL A CA 1
ATOM 745 C C . VAL A 1 97 ? -5.711 1.837 17.809 1.00 90.25 97 VAL A C 1
ATOM 747 O O . VAL A 1 97 ? -6.002 0.645 17.712 1.00 90.25 97 VAL A O 1
ATOM 750 N N . ALA A 1 98 ? -5.435 2.583 16.745 1.00 91.75 98 ALA A N 1
ATOM 751 C CA . ALA A 1 98 ? -5.398 2.095 15.380 1.00 91.75 98 ALA A CA 1
ATOM 752 C C . ALA A 1 98 ? -4.530 3.026 14.531 1.00 91.75 98 ALA A C 1
ATOM 754 O O . ALA A 1 98 ? -4.342 4.189 14.882 1.00 91.75 98 ALA A O 1
ATOM 755 N N . TYR A 1 99 ? -4.032 2.517 13.411 1.00 91.94 99 TYR A N 1
ATOM 756 C CA . TYR A 1 99 ? -3.392 3.331 12.383 1.00 91.94 99 TYR A CA 1
ATOM 757 C C . TYR A 1 99 ? -3.695 2.772 11.001 1.00 91.94 99 TYR A C 1
ATOM 759 O O . TYR A 1 99 ? -3.807 1.555 10.813 1.00 91.94 99 TYR A O 1
ATOM 767 N N . ALA A 1 100 ? -3.786 3.660 10.021 1.00 93.25 100 ALA A N 1
ATOM 768 C CA . ALA A 1 100 ? -4.049 3.286 8.644 1.00 93.25 100 ALA A CA 1
ATOM 769 C C . ALA A 1 100 ? -3.308 4.170 7.644 1.00 93.25 100 ALA A C 1
ATOM 771 O O . ALA A 1 100 ? -3.042 5.347 7.880 1.00 93.25 100 ALA A O 1
ATOM 772 N N . ALA A 1 101 ? -2.988 3.584 6.497 1.00 90.94 101 ALA A N 1
ATOM 773 C CA . ALA A 1 101 ? -2.334 4.277 5.399 1.00 90.94 101 ALA A CA 1
ATOM 774 C C . ALA A 1 101 ? -2.670 3.612 4.063 1.00 90.94 101 ALA A C 1
ATOM 776 O O . ALA A 1 101 ? -3.145 2.477 4.004 1.00 90.94 101 ALA A O 1
ATOM 777 N N . HIS A 1 102 ? -2.408 4.324 2.971 1.00 91.56 102 HIS A N 1
ATOM 778 C CA . HIS A 1 102 ? -2.427 3.730 1.639 1.00 91.56 102 HIS A CA 1
ATOM 779 C C . HIS A 1 102 ? -1.131 2.941 1.403 1.00 91.56 102 HIS A C 1
ATOM 781 O O . HIS A 1 102 ? -0.066 3.324 1.880 1.00 91.56 102 HIS A O 1
ATOM 787 N N . CYS A 1 103 ? -1.224 1.858 0.638 1.00 92.12 103 CYS A N 1
ATOM 788 C CA . CYS A 1 103 ? -0.083 1.034 0.232 1.00 92.12 103 CYS A CA 1
ATOM 789 C C . CYS A 1 103 ? 0.317 1.291 -1.220 1.00 92.12 103 CYS A C 1
ATOM 791 O O . CYS A 1 103 ? 1.489 1.189 -1.567 1.00 92.12 103 CYS A O 1
ATOM 793 N N . GLN A 1 104 ? -0.653 1.624 -2.077 1.00 91.56 104 GLN A N 1
ATOM 794 C CA . GLN A 1 104 ? -0.403 1.897 -3.487 1.00 91.56 104 GLN A CA 1
ATOM 795 C C . GLN A 1 104 ? -1.399 2.913 -4.039 1.00 91.56 104 GLN A C 1
ATOM 797 O O . GLN A 1 104 ? -2.589 2.880 -3.713 1.00 91.56 104 GLN A O 1
ATOM 802 N N . GLN A 1 105 ? -0.900 3.786 -4.915 1.00 86.88 105 GLN A N 1
ATOM 803 C CA . GLN A 1 105 ? -1.695 4.708 -5.722 1.00 86.88 105 GLN A CA 1
ATOM 804 C C . GLN A 1 105 ? -1.671 4.277 -7.194 1.00 86.88 105 GLN A C 1
ATOM 806 O O . GLN A 1 105 ? -0.672 3.746 -7.680 1.00 86.88 105 GLN A O 1
ATOM 811 N N . GLU A 1 106 ? -2.766 4.514 -7.910 1.00 81.69 106 GLU A N 1
ATOM 812 C CA . GLU A 1 106 ? -2.834 4.353 -9.362 1.00 81.69 106 GLU A CA 1
ATOM 813 C C . GLU A 1 106 ? -1.940 5.386 -10.052 1.00 81.69 106 GLU A C 1
ATOM 815 O O . GLU A 1 106 ? -2.030 6.579 -9.765 1.00 81.69 106 GLU A O 1
ATOM 820 N N . ALA A 1 107 ? -1.130 4.957 -11.020 1.00 74.06 107 ALA A N 1
ATOM 821 C CA . ALA A 1 107 ? -0.190 5.852 -11.689 1.00 74.06 107 ALA A CA 1
ATOM 822 C C . ALA A 1 107 ? -0.862 6.947 -12.543 1.00 74.06 107 ALA A C 1
ATOM 824 O O . ALA A 1 107 ? -0.280 8.011 -12.738 1.00 74.06 107 ALA A O 1
ATOM 825 N N . ALA A 1 108 ? -2.069 6.696 -13.064 1.00 69.44 108 ALA A N 1
ATOM 826 C CA . ALA A 1 108 ? -2.763 7.612 -13.971 1.00 69.44 108 ALA A CA 1
ATOM 827 C C . ALA A 1 108 ? -3.527 8.736 -13.253 1.00 69.44 108 ALA A C 1
ATOM 829 O O . ALA A 1 108 ? -3.602 9.852 -13.763 1.00 69.44 108 ALA A O 1
ATOM 830 N N . LEU A 1 109 ? -4.124 8.436 -12.096 1.00 68.50 109 LEU A N 1
ATOM 831 C CA . LEU A 1 109 ? -5.017 9.355 -11.378 1.00 68.50 109 LEU A CA 1
ATOM 832 C C . LEU A 1 109 ? -4.508 9.723 -9.981 1.00 68.50 109 LEU A C 1
ATOM 834 O O . LEU A 1 109 ? -5.180 10.477 -9.280 1.00 68.50 109 LEU A O 1
ATOM 838 N N . ASP A 1 110 ? -3.358 9.181 -9.566 1.00 74.19 110 ASP A N 1
ATOM 839 C CA . ASP A 1 110 ? -2.760 9.350 -8.237 1.00 74.19 110 ASP A CA 1
ATOM 840 C C . ASP A 1 110 ? -3.737 9.046 -7.076 1.00 74.19 110 ASP A C 1
ATOM 842 O O . ASP A 1 110 ? -3.548 9.501 -5.946 1.00 74.19 110 ASP A O 1
ATOM 846 N N . ARG A 1 111 ? -4.795 8.257 -7.313 1.00 82.88 111 ARG A N 1
ATOM 847 C CA . ARG A 1 111 ? -5.731 7.839 -6.258 1.00 82.88 111 ARG A CA 1
ATOM 848 C C . ARG A 1 111 ? -5.219 6.589 -5.541 1.00 82.88 111 ARG A C 1
ATOM 850 O O . ARG A 1 111 ? -4.669 5.714 -6.211 1.00 82.88 111 ARG A O 1
ATOM 857 N N . PRO A 1 112 ? -5.422 6.449 -4.222 1.00 90.00 112 PRO A N 1
ATOM 858 C CA . PRO A 1 112 ? -5.193 5.183 -3.535 1.00 90.00 112 PRO A CA 1
ATOM 859 C C . PRO A 1 112 ? -6.036 4.058 -4.149 1.00 90.00 112 PRO A C 1
ATOM 861 O O . PRO A 1 112 ? -7.239 4.224 -4.332 1.00 90.00 112 PRO A O 1
ATOM 864 N N . ILE A 1 113 ? -5.402 2.926 -4.453 1.00 92.25 113 ILE A N 1
ATOM 865 C CA . ILE A 1 113 ? -6.067 1.691 -4.921 1.00 92.25 113 ILE A CA 1
ATOM 866 C C . ILE A 1 113 ? -5.945 0.550 -3.913 1.00 92.25 113 ILE A C 1
ATOM 868 O O . ILE A 1 113 ? -6.671 -0.436 -3.987 1.00 92.25 113 ILE A O 1
ATOM 872 N N . ALA A 1 114 ? -5.039 0.683 -2.949 1.00 95.00 114 ALA A N 1
ATOM 873 C CA . ALA A 1 114 ? -4.997 -0.186 -1.793 1.00 95.00 114 ALA A CA 1
ATOM 874 C C . ALA A 1 114 ? -4.497 0.563 -0.571 1.00 95.00 114 ALA A C 1
ATOM 876 O O . ALA A 1 114 ? -3.679 1.483 -0.672 1.00 95.00 114 ALA A O 1
ATOM 877 N N . GLY A 1 115 ? -4.946 0.115 0.589 1.00 95.19 115 GLY A N 1
ATOM 878 C CA . GLY A 1 115 ? -4.480 0.591 1.877 1.00 95.19 115 GLY A CA 1
ATOM 879 C C . GLY A 1 115 ? -4.689 -0.451 2.952 1.00 95.19 115 GLY A C 1
ATOM 880 O O . GLY A 1 115 ? -5.259 -1.516 2.708 1.00 95.19 115 GLY A O 1
ATOM 881 N N . HIS A 1 116 ? -4.225 -0.127 4.145 1.00 96.12 116 HIS A N 1
ATOM 882 C CA . HIS A 1 116 ? -4.355 -0.989 5.298 1.00 96.12 116 HIS A CA 1
ATOM 883 C C . HIS A 1 116 ? -4.878 -0.230 6.507 1.00 96.12 116 HIS A C 1
ATOM 885 O O . HIS A 1 116 ? -4.689 0.982 6.615 1.00 96.12 116 HIS A O 1
ATOM 891 N N . ALA A 1 117 ? -5.459 -0.967 7.445 1.00 94.81 117 ALA A N 1
ATOM 892 C CA . ALA A 1 117 ? -5.622 -0.535 8.822 1.00 94.81 117 ALA A CA 1
ATOM 893 C C . ALA A 1 117 ? -5.165 -1.641 9.762 1.00 94.81 117 ALA A C 1
ATOM 895 O O . ALA A 1 117 ? -5.483 -2.813 9.562 1.00 94.81 117 ALA A O 1
ATOM 896 N N . ASN A 1 118 ? -4.444 -1.251 10.803 1.00 95.12 118 ASN A N 1
ATOM 897 C CA . ASN A 1 118 ? -4.132 -2.131 11.910 1.00 95.12 118 ASN A CA 1
ATOM 898 C C . ASN A 1 118 ? -4.779 -1.599 13.186 1.00 95.12 118 ASN A C 1
ATOM 900 O O . ASN A 1 118 ? -4.613 -0.429 13.530 1.00 95.12 118 ASN A O 1
ATOM 904 N N . LEU A 1 119 ? -5.499 -2.471 13.880 1.00 93.75 119 LEU A N 1
ATOM 905 C CA . LEU A 1 119 ? -6.056 -2.217 15.201 1.00 93.75 119 LEU A CA 1
ATOM 906 C C . LEU A 1 119 ? -5.080 -2.747 16.258 1.00 93.75 119 LEU A C 1
ATOM 908 O O . LEU A 1 119 ? -4.615 -3.878 16.139 1.00 93.75 119 LEU A O 1
ATOM 912 N N . CYS A 1 120 ? -4.776 -1.955 17.283 1.00 94.19 120 CYS A N 1
ATOM 913 C CA . CYS A 1 120 ? -3.842 -2.322 18.348 1.00 94.19 120 CYS A CA 1
ATOM 914 C C . CYS A 1 120 ? -4.583 -3.074 19.462 1.00 94.19 120 CYS A C 1
ATOM 916 O O . CYS A 1 120 ? -5.285 -2.426 20.242 1.00 94.19 120 CYS A O 1
ATOM 918 N N . PRO A 1 121 ? -4.482 -4.416 19.559 1.00 92.44 121 PRO A N 1
ATOM 919 C CA . PRO A 1 121 ? -5.389 -5.213 20.389 1.00 92.44 121 PRO A CA 1
ATOM 920 C C . PRO A 1 121 ? -5.374 -4.829 21.871 1.00 92.44 121 PRO A C 1
ATOM 922 O O . PRO A 1 121 ? -6.421 -4.833 22.510 1.00 92.44 121 PRO A O 1
ATOM 925 N N . GLU A 1 122 ? -4.212 -4.445 22.404 1.00 91.06 122 GLU A N 1
ATOM 926 C CA . GLU A 1 122 ? -4.049 -4.065 23.815 1.00 91.06 122 GLU A CA 1
ATOM 927 C C . GLU A 1 122 ? -4.636 -2.685 24.146 1.00 91.06 122 GLU A C 1
ATOM 929 O O . GLU A 1 122 ? -4.881 -2.370 25.308 1.00 91.06 122 GLU A O 1
ATOM 934 N N . SER A 1 123 ? -4.873 -1.853 23.131 1.00 87.56 123 SER A N 1
ATOM 935 C CA . SER A 1 123 ? -5.427 -0.502 23.274 1.00 87.56 123 SER A CA 1
ATOM 936 C C . SER A 1 123 ? -6.917 -0.431 22.928 1.00 87.56 123 SER A C 1
ATOM 938 O O . SER A 1 123 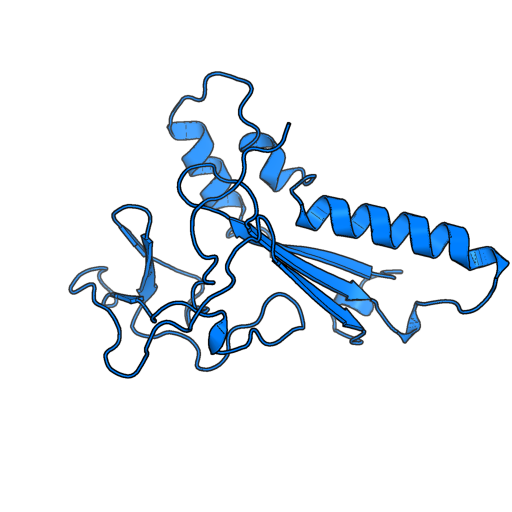? -7.526 0.634 23.029 1.00 87.56 123 SER A O 1
ATOM 940 N N . ILE A 1 124 ? -7.522 -1.553 22.522 1.00 87.06 124 ILE A N 1
ATOM 941 C CA . ILE A 1 124 ? -8.952 -1.643 22.227 1.00 87.06 124 ILE A CA 1
ATOM 942 C C . ILE A 1 124 ? -9.712 -1.948 23.514 1.00 87.06 124 ILE A C 1
ATOM 944 O O . ILE A 1 124 ? -9.571 -3.009 24.120 1.00 87.06 124 ILE A O 1
ATOM 948 N N . SER A 1 125 ? -10.588 -1.029 23.900 1.00 83.75 125 SER A N 1
ATOM 949 C CA . SER A 1 125 ? -11.520 -1.245 24.998 1.00 83.75 125 SER A CA 1
ATOM 950 C C . SER A 1 125 ? -12.776 -1.972 24.531 1.00 83.75 125 SER A C 1
ATOM 952 O O . SER A 1 125 ? -13.377 -1.623 23.515 1.00 83.75 125 SER A O 1
ATOM 954 N N . THR A 1 126 ? -13.210 -2.963 25.307 1.00 83.06 126 THR A N 1
ATOM 955 C CA . THR A 1 126 ? -14.449 -3.723 25.075 1.00 83.06 126 THR A CA 1
ATOM 956 C C . THR A 1 126 ? -15.658 -3.127 25.799 1.00 83.06 126 THR A C 1
ATOM 958 O O . THR A 1 126 ? -16.761 -3.674 25.733 1.00 83.06 126 THR A O 1
ATOM 961 N N . LYS A 1 127 ? -15.486 -1.997 26.498 1.00 88.62 127 LYS A N 1
ATOM 962 C CA . LYS A 1 127 ? -16.574 -1.344 27.230 1.00 88.62 127 LYS A CA 1
ATOM 963 C C . LYS A 1 127 ? -17.584 -0.727 26.251 1.00 88.62 127 LYS A C 1
ATOM 965 O O . LYS A 1 127 ? -17.185 0.064 25.396 1.00 88.62 127 LYS A O 1
ATOM 970 N N . PRO A 1 128 ? -18.900 -0.959 26.423 1.00 85.25 128 PRO A N 1
ATOM 971 C CA . PRO A 1 128 ? -19.923 -0.411 25.526 1.00 85.25 128 PRO A CA 1
ATOM 972 C C . PRO A 1 128 ? -19.898 1.119 25.396 1.00 85.25 128 PRO A C 1
ATOM 974 O O . PRO A 1 128 ? -20.197 1.657 24.335 1.00 85.25 128 PRO A O 1
ATOM 977 N N . GLN A 1 129 ? -19.509 1.820 26.465 1.00 88.81 129 GLN A N 1
ATOM 978 C CA . GLN A 1 129 ? -19.413 3.284 26.498 1.00 88.81 129 GLN A CA 1
ATOM 979 C C . GLN A 1 129 ? -18.298 3.823 25.588 1.00 88.81 129 GLN A C 1
ATOM 981 O O . GLN A 1 129 ? -18.407 4.929 25.068 1.00 88.81 129 GLN A O 1
ATOM 986 N N . GLU A 1 130 ? -17.245 3.035 25.362 1.00 85.62 130 GLU A N 1
ATOM 987 C CA . GLU A 1 130 ? -16.074 3.426 24.570 1.00 85.62 130 GLU A CA 1
ATOM 988 C C . GLU A 1 130 ? -16.188 2.967 23.104 1.00 85.62 130 GLU A C 1
ATOM 990 O O . GLU A 1 130 ? -15.422 3.414 22.248 1.00 85.62 130 GLU A O 1
ATOM 995 N N . LEU A 1 131 ? -17.202 2.153 22.777 1.00 87.44 131 LEU A N 1
ATOM 996 C CA . LEU A 1 131 ? -17.445 1.646 21.425 1.00 87.44 131 LEU A CA 1
ATOM 997 C C . LEU A 1 131 ? -17.665 2.771 20.406 1.00 87.44 131 LEU A C 1
ATOM 999 O O . LEU A 1 131 ? -17.161 2.692 19.289 1.00 87.44 131 LEU A O 1
ATOM 1003 N N . GLN A 1 132 ? -18.394 3.830 20.771 1.00 87.12 132 GLN A N 1
ATOM 1004 C CA . GLN A 1 132 ? -18.629 4.957 19.858 1.00 87.12 132 GLN A CA 1
ATOM 1005 C C . GLN A 1 132 ? -17.331 5.696 19.522 1.00 87.12 132 GLN A C 1
ATOM 1007 O O . GLN A 1 132 ? -17.085 6.016 18.358 1.00 87.12 132 GLN A O 1
ATOM 1012 N N . THR A 1 133 ? -16.472 5.901 20.521 1.00 86.75 133 THR A N 1
ATOM 1013 C CA . THR A 1 133 ? -15.145 6.494 20.329 1.00 86.75 133 THR A CA 1
ATOM 1014 C C . THR A 1 133 ? -14.287 5.607 19.435 1.00 86.75 133 THR A C 1
ATOM 1016 O O . THR A 1 133 ? -13.732 6.097 18.456 1.00 86.75 133 THR A O 1
ATOM 1019 N N . LEU A 1 134 ? -14.249 4.296 19.697 1.00 86.44 134 LEU A N 1
ATOM 1020 C CA . LEU A 1 134 ? -13.516 3.337 18.870 1.00 86.44 134 LEU A CA 1
ATOM 1021 C C . LEU A 1 134 ? -13.989 3.363 17.410 1.00 86.44 134 LEU A C 1
ATOM 1023 O O . LEU A 1 134 ? -13.171 3.470 16.501 1.00 86.44 134 LEU A O 1
ATOM 1027 N N . LEU A 1 135 ? -15.303 3.322 17.171 1.00 88.81 135 LEU A N 1
ATOM 1028 C CA . LEU A 1 135 ? -15.868 3.397 15.822 1.00 88.81 135 LEU A CA 1
ATOM 1029 C C . LEU A 1 135 ? -15.505 4.710 15.122 1.00 88.81 135 LEU A C 1
ATOM 1031 O O . LEU A 1 135 ? -15.231 4.706 13.923 1.00 88.81 135 LEU A O 1
ATOM 1035 N N . SER A 1 136 ? -15.498 5.829 15.850 1.00 89.50 136 SER A N 1
ATOM 1036 C CA . SER A 1 136 ? -15.069 7.121 15.312 1.00 89.50 136 SER A CA 1
ATOM 1037 C C . SER A 1 136 ? -13.589 7.107 14.923 1.00 89.50 136 SER A C 1
ATOM 1039 O O . SER A 1 136 ? -13.248 7.556 13.829 1.00 89.50 136 SER A O 1
ATOM 1041 N N . THR A 1 137 ? -12.722 6.546 15.768 1.00 88.12 137 THR A N 1
ATOM 1042 C CA . THR A 1 137 ? -11.288 6.401 15.482 1.00 88.12 137 THR A CA 1
ATOM 1043 C C . THR A 1 137 ? -11.056 5.511 14.267 1.00 88.12 137 THR A C 1
ATOM 1045 O O . THR A 1 137 ? -10.366 5.911 13.339 1.00 88.12 137 THR A O 1
ATOM 1048 N N . VAL A 1 138 ? -11.698 4.343 14.192 1.00 88.31 138 VAL A N 1
ATOM 1049 C CA . VAL A 1 138 ? -11.548 3.444 13.037 1.00 88.31 138 VAL A CA 1
ATOM 1050 C C . VAL A 1 138 ? -12.021 4.112 11.744 1.00 88.31 138 VAL A C 1
ATOM 1052 O O . VAL A 1 138 ? -11.353 3.998 10.720 1.00 88.31 138 VAL A O 1
ATOM 1055 N N . LYS A 1 139 ? -13.127 4.868 11.773 1.00 89.69 139 LYS A N 1
ATOM 1056 C CA . LYS A 1 139 ? -13.566 5.665 10.614 1.00 89.69 139 LYS A CA 1
ATOM 1057 C C . LYS A 1 139 ? -12.520 6.705 10.207 1.00 89.69 139 LYS A C 1
ATOM 1059 O O . LYS A 1 139 ? -12.261 6.847 9.015 1.00 89.69 139 LYS A O 1
ATOM 1064 N N . HIS A 1 140 ? -11.935 7.415 11.172 1.00 88.50 140 HIS A N 1
ATOM 1065 C CA . HIS A 1 140 ? -10.871 8.391 10.926 1.00 88.50 140 HIS A CA 1
ATOM 1066 C C . HIS A 1 140 ? -9.668 7.742 10.229 1.00 88.50 140 HIS A C 1
ATOM 1068 O O . HIS A 1 140 ? -9.211 8.237 9.202 1.00 88.50 140 HIS A O 1
ATOM 1074 N N . GLU A 1 141 ? -9.231 6.583 10.717 1.00 88.12 141 GLU A N 1
ATOM 1075 C CA . GLU A 1 141 ? -8.129 5.829 10.120 1.00 88.12 141 GLU A CA 1
ATOM 1076 C C . GLU A 1 141 ? -8.464 5.331 8.701 1.00 88.12 141 GLU A C 1
ATOM 1078 O O . GLU A 1 141 ? -7.683 5.518 7.767 1.00 88.12 141 GLU A O 1
ATOM 1083 N N . ILE A 1 142 ? -9.663 4.785 8.471 1.00 88.19 142 ILE A N 1
ATOM 1084 C CA . ILE A 1 142 ? -10.087 4.362 7.122 1.00 88.19 142 ILE A CA 1
ATOM 1085 C C . ILE A 1 142 ? -10.026 5.530 6.126 1.00 88.19 142 ILE A C 1
ATOM 1087 O O . ILE A 1 142 ? -9.604 5.347 4.982 1.00 88.19 142 ILE A O 1
ATOM 1091 N N . LEU A 1 143 ? -10.403 6.741 6.544 1.00 87.31 143 LEU A N 1
ATOM 1092 C CA . LEU A 1 143 ? -10.322 7.923 5.685 1.00 87.31 143 LEU A CA 1
ATOM 1093 C C . LEU A 1 143 ? -8.876 8.240 5.277 1.00 87.31 143 LEU A C 1
ATOM 1095 O O . LEU A 1 143 ? -8.647 8.583 4.113 1.00 87.31 143 LEU A O 1
ATOM 1099 N N . HIS A 1 144 ? -7.893 8.061 6.165 1.00 86.06 144 HIS A N 1
ATOM 1100 C CA . HIS A 1 144 ? -6.475 8.214 5.807 1.00 86.06 144 HIS A CA 1
ATOM 1101 C C . HIS A 1 144 ? -6.057 7.243 4.703 1.00 86.06 144 HIS A C 1
ATOM 1103 O O . HIS A 1 144 ? -5.413 7.658 3.736 1.00 86.06 144 HIS A O 1
ATOM 1109 N N . ALA A 1 145 ? -6.475 5.976 4.792 1.00 87.50 145 ALA A N 1
ATOM 1110 C CA . ALA A 1 145 ? -6.192 4.969 3.766 1.00 87.50 145 ALA A CA 1
ATOM 1111 C C . ALA A 1 145 ? -6.862 5.280 2.414 1.00 87.50 145 ALA A C 1
ATOM 1113 O O . ALA A 1 145 ? -6.277 5.018 1.363 1.00 87.50 145 ALA A O 1
ATOM 1114 N N . LEU A 1 146 ? -8.050 5.893 2.434 1.00 86.38 146 LEU A N 1
ATOM 1115 C CA . LEU A 1 146 ? -8.776 6.342 1.237 1.00 86.38 146 LEU A CA 1
ATOM 1116 C C . LEU A 1 146 ? -8.229 7.640 0.627 1.00 86.38 146 LEU A C 1
ATOM 1118 O O . LEU A 1 146 ? -8.668 8.056 -0.445 1.00 86.38 146 LEU A O 1
ATOM 1122 N N . GLY A 1 147 ? -7.265 8.279 1.283 1.00 81.06 147 GLY A N 1
ATOM 1123 C CA . GLY A 1 147 ? -6.540 9.416 0.736 1.00 81.06 147 GLY A CA 1
ATOM 1124 C C . GLY A 1 147 ? -6.776 10.751 1.429 1.00 81.06 147 GLY A C 1
ATOM 1125 O O . GLY A 1 147 ? -6.227 11.757 0.984 1.00 81.06 147 GLY A O 1
ATOM 1126 N N . PHE A 1 148 ? -7.527 10.789 2.533 1.00 81.25 148 PHE A N 1
ATOM 1127 C CA . PHE A 1 148 ? -7.724 11.995 3.347 1.00 81.25 148 PHE A CA 1
ATOM 1128 C C . PHE A 1 148 ? -6.526 12.271 4.265 1.00 81.25 148 PHE A C 1
ATOM 1130 O O . PHE A 1 148 ? -6.672 12.474 5.463 1.00 81.25 148 PHE A O 1
ATOM 1137 N N . SER A 1 149 ? -5.332 12.312 3.679 1.00 74.38 149 SER A N 1
ATOM 1138 C CA . SER A 1 149 ? -4.089 12.641 4.367 1.00 74.38 149 SER A CA 1
ATOM 1139 C C . SER A 1 149 ? -3.500 13.937 3.821 1.00 74.38 149 SER A C 1
ATOM 1141 O O . SER A 1 149 ? -3.599 14.238 2.629 1.00 74.38 149 SER A O 1
ATOM 1143 N N . VAL A 1 150 ? -2.819 14.695 4.682 1.00 69.56 150 VAL A N 1
ATOM 1144 C CA . VAL A 1 150 ? -2.099 15.918 4.290 1.00 69.56 150 VAL A CA 1
ATOM 1145 C C . VAL A 1 150 ? -1.071 15.624 3.192 1.00 69.56 150 VAL A C 1
ATOM 1147 O O . VAL A 1 150 ? -0.905 16.431 2.277 1.00 69.56 150 VAL A O 1
ATOM 1150 N N . SER A 1 151 ? -0.424 14.451 3.227 1.00 65.06 151 SER A N 1
ATOM 1151 C CA . SER A 1 151 ? 0.538 14.035 2.195 1.00 65.06 151 SER A CA 1
ATOM 1152 C C . SER A 1 151 ? -0.118 13.789 0.834 1.00 65.06 151 SER A C 1
ATOM 1154 O O . SER A 1 151 ? 0.541 13.912 -0.200 1.00 65.06 151 SER A O 1
ATOM 1156 N N . LEU A 1 152 ? -1.422 13.505 0.827 1.00 65.12 152 LEU A N 1
ATOM 1157 C CA . LEU A 1 152 ? -2.199 13.207 -0.368 1.00 65.12 152 LEU A CA 1
ATOM 1158 C C . LEU A 1 152 ? -3.033 14.382 -0.880 1.00 65.12 152 LEU A C 1
ATOM 1160 O O . LEU A 1 152 ? -3.428 14.376 -2.044 1.00 65.12 152 LEU A O 1
ATOM 1164 N N . TYR A 1 153 ? -3.200 15.437 -0.077 1.00 68.06 153 TYR A N 1
ATOM 1165 C CA . TYR A 1 153 ? -3.930 16.647 -0.464 1.00 68.06 153 TYR A CA 1
ATOM 1166 C C . TYR A 1 153 ? -3.434 17.245 -1.784 1.00 68.06 153 TYR A C 1
ATOM 1168 O O . TYR A 1 153 ? -4.222 17.710 -2.607 1.00 68.06 153 TYR A O 1
ATOM 1176 N N . ALA A 1 154 ? -2.120 17.190 -2.021 1.00 59.38 154 ALA A N 1
ATOM 1177 C CA . ALA A 1 154 ? -1.525 17.692 -3.249 1.00 59.38 154 ALA A CA 1
ATOM 1178 C C . ALA A 1 154 ? -2.092 16.971 -4.492 1.00 59.38 154 ALA A C 1
ATOM 1180 O O . ALA A 1 154 ? -2.251 17.606 -5.529 1.00 59.38 154 ALA A O 1
ATOM 1181 N N . PHE A 1 155 ? -2.441 15.685 -4.387 1.00 66.25 155 PHE A N 1
ATOM 1182 C CA . PHE A 1 155 ?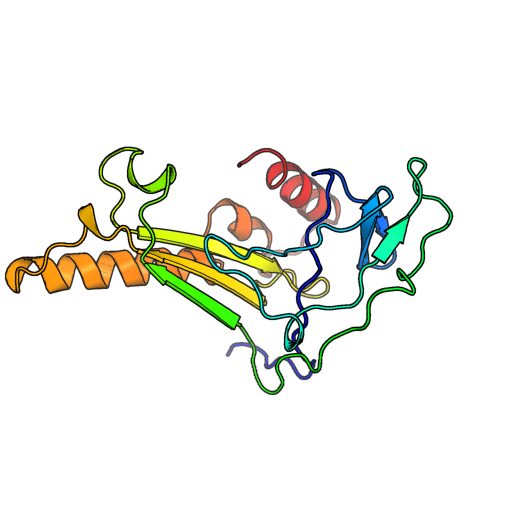 -2.947 14.841 -5.476 1.00 66.25 155 PHE A CA 1
ATOM 1183 C C . PHE A 1 155 ? -4.451 14.969 -5.751 1.00 66.25 155 PHE A C 1
ATOM 1185 O O . PHE A 1 155 ? -4.943 14.404 -6.727 1.00 66.25 155 PHE A O 1
ATOM 1192 N N . PHE A 1 156 ? -5.186 15.778 -4.983 1.00 67.06 156 PHE A N 1
ATOM 1193 C CA . PHE A 1 156 ? -6.585 16.068 -5.290 1.00 67.06 156 PHE A CA 1
ATOM 1194 C C . PHE A 1 156 ? -6.713 16.932 -6.551 1.00 67.06 156 PHE A C 1
ATOM 1196 O O . PHE A 1 156 ? -6.295 18.092 -6.617 1.00 67.06 156 PHE A O 1
ATOM 1203 N N . SER A 1 157 ? -7.320 16.348 -7.584 1.00 60.69 157 SER A N 1
ATOM 1204 C CA . SER A 1 157 ? -7.508 16.982 -8.888 1.00 60.69 157 SER A CA 1
ATOM 1205 C C . SER A 1 157 ? -8.628 18.025 -8.838 1.00 60.69 157 SER A C 1
ATOM 1207 O O . SER A 1 157 ? -9.786 17.735 -9.118 1.00 60.69 157 SER A O 1
ATOM 1209 N N . GLY A 1 158 ? -8.265 19.254 -8.462 1.00 50.69 158 GLY A N 1
ATOM 1210 C CA . GLY A 1 158 ? -9.157 20.424 -8.461 1.00 50.69 158 GLY A CA 1
ATOM 1211 C C . GLY A 1 158 ? -8.473 21.764 -8.760 1.00 50.69 158 GLY A C 1
ATOM 1212 O O . GLY A 1 158 ? -9.143 22.781 -8.918 1.00 50.69 158 GLY A O 1
ATOM 1213 N N . ARG A 1 159 ? -7.142 21.800 -8.885 1.00 43.91 159 ARG A N 1
ATOM 1214 C CA . ARG A 1 159 ? -6.394 22.983 -9.336 1.00 43.91 159 ARG A CA 1
ATOM 1215 C C . ARG A 1 159 ? -5.445 22.553 -10.443 1.00 43.91 159 ARG A C 1
ATOM 1217 O O . ARG A 1 159 ? -4.737 21.569 -10.270 1.00 43.91 159 ARG A O 1
ATOM 1224 N N . ARG A 1 160 ? -5.452 23.262 -11.580 1.00 45.19 160 ARG A N 1
ATOM 1225 C CA . ARG A 1 160 ? -4.526 23.049 -12.710 1.00 45.19 160 ARG A CA 1
ATOM 1226 C C . ARG A 1 160 ? -3.094 22.885 -12.171 1.00 45.19 160 ARG A C 1
ATOM 1228 O O . ARG A 1 160 ? -2.492 23.875 -11.762 1.00 45.19 160 ARG A O 1
ATOM 1235 N N . ARG A 1 161 ? -2.562 21.660 -12.113 1.00 53.84 161 ARG A N 1
ATOM 1236 C CA . ARG A 1 161 ? -1.212 21.416 -11.581 1.00 53.84 161 ARG A CA 1
ATOM 1237 C C . ARG A 1 161 ? -0.171 21.695 -12.655 1.00 53.84 161 ARG A C 1
ATOM 1239 O O . ARG A 1 161 ? -0.292 21.222 -13.782 1.00 53.84 161 ARG A O 1
ATOM 1246 N N . LYS A 1 162 ? 0.878 22.431 -12.278 1.00 50.19 162 LYS A N 1
ATOM 1247 C CA . LYS A 1 162 ? 2.150 22.413 -13.003 1.00 50.19 162 LYS A CA 1
ATOM 1248 C C . LYS A 1 162 ? 2.882 21.102 -12.645 1.00 50.19 162 LYS A C 1
ATOM 1250 O O . LYS A 1 162 ? 2.877 20.730 -11.471 1.00 50.19 162 LYS A O 1
ATOM 1255 N N . PRO A 1 163 ? 3.534 20.416 -13.601 1.00 49.91 163 PRO A N 1
ATOM 1256 C CA . PRO A 1 163 ? 4.172 19.105 -13.391 1.00 49.91 163 PRO A CA 1
ATOM 1257 C C . PRO A 1 163 ? 5.152 19.030 -12.203 1.00 49.91 163 PRO A C 1
ATOM 1259 O O . PRO A 1 163 ? 5.280 17.990 -11.558 1.00 49.91 163 PRO A O 1
ATOM 1262 N N . ALA A 1 164 ? 5.807 20.144 -11.863 1.00 48.88 164 ALA A N 1
ATOM 1263 C CA . ALA A 1 164 ? 6.792 20.221 -10.783 1.00 48.88 164 ALA A CA 1
ATOM 1264 C C . ALA A 1 164 ? 6.216 19.950 -9.375 1.00 48.88 164 ALA A C 1
ATOM 1266 O O . ALA A 1 164 ? 6.926 19.423 -8.516 1.00 48.88 164 ALA A O 1
ATOM 1267 N N . ASP A 1 165 ? 4.936 20.255 -9.133 1.00 50.25 165 ASP A N 1
ATOM 1268 C CA . ASP A 1 165 ? 4.316 20.084 -7.810 1.00 50.25 165 ASP A CA 1
ATOM 1269 C C . ASP A 1 165 ? 3.951 18.622 -7.511 1.00 50.25 165 ASP A C 1
ATOM 1271 O O . ASP A 1 165 ? 3.939 18.205 -6.352 1.00 50.25 165 ASP A O 1
ATOM 1275 N N . ALA A 1 166 ? 3.689 17.817 -8.546 1.00 46.47 166 ALA A N 1
ATOM 1276 C CA . ALA A 1 166 ? 3.453 16.380 -8.401 1.00 46.47 166 ALA A CA 1
ATOM 1277 C C . ALA A 1 166 ? 4.756 15.622 -8.093 1.00 46.47 166 ALA A C 1
ATOM 1279 O O . ALA A 1 166 ? 4.764 14.715 -7.262 1.00 46.47 166 ALA A O 1
ATOM 1280 N N . SER A 1 167 ? 5.873 16.044 -8.697 1.00 45.19 167 SER A N 1
ATOM 1281 C CA . SER A 1 167 ? 7.189 15.431 -8.478 1.00 45.19 167 SER A CA 1
ATOM 1282 C C . SER A 1 167 ? 7.744 15.711 -7.073 1.00 45.19 167 SER A C 1
ATOM 1284 O O . SER A 1 167 ? 8.323 14.821 -6.455 1.00 45.19 167 SER A O 1
ATOM 1286 N N . LYS A 1 168 ? 7.523 16.917 -6.525 1.00 41.59 168 LYS A N 1
ATOM 1287 C CA . LYS A 1 168 ? 7.928 17.266 -5.148 1.00 41.59 168 LYS A CA 1
ATOM 1288 C C . LYS A 1 168 ? 7.115 16.535 -4.074 1.00 41.59 168 LYS A C 1
ATOM 1290 O O . LYS A 1 168 ? 7.676 16.168 -3.046 1.00 41.59 168 LYS A O 1
ATOM 1295 N N . ALA A 1 169 ? 5.823 16.293 -4.306 1.00 44.97 169 ALA A N 1
ATOM 1296 C CA . ALA A 1 169 ? 4.985 15.522 -3.383 1.00 44.97 169 ALA A CA 1
ATOM 1297 C C . ALA A 1 169 ? 5.425 14.047 -3.305 1.00 44.97 169 ALA A C 1
ATOM 1299 O O . ALA A 1 169 ? 5.541 13.500 -2.210 1.00 44.97 169 ALA A O 1
ATOM 1300 N N . ARG A 1 170 ? 5.782 13.454 -4.453 1.00 45.53 170 ARG A N 1
ATOM 1301 C CA . ARG A 1 170 ? 6.286 12.073 -4.563 1.00 45.53 170 ARG A CA 1
ATOM 1302 C C . ARG A 1 170 ? 7.616 11.864 -3.813 1.00 45.53 170 ARG A C 1
ATOM 1304 O O . ARG A 1 170 ? 7.825 10.822 -3.211 1.00 45.53 170 ARG A O 1
ATOM 1311 N N . HIS A 1 171 ? 8.482 12.884 -3.780 1.00 35.81 171 HIS A N 1
ATOM 1312 C CA . HIS A 1 171 ? 9.769 12.864 -3.059 1.00 35.81 171 HIS A CA 1
ATOM 1313 C C . HIS A 1 171 ? 9.646 13.099 -1.540 1.00 35.81 171 HIS A C 1
ATOM 1315 O O . HIS A 1 171 ? 10.535 12.739 -0.772 1.00 35.81 171 HIS A O 1
ATOM 1321 N N . ARG A 1 172 ? 8.550 13.717 -1.080 1.00 31.66 172 ARG A N 1
ATOM 1322 C CA . ARG A 1 172 ? 8.293 13.920 0.356 1.00 31.66 172 ARG A CA 1
ATOM 1323 C C . ARG A 1 172 ? 7.699 12.671 1.016 1.00 31.66 172 ARG A C 1
ATOM 1325 O O . ARG A 1 172 ? 7.918 12.468 2.201 1.00 31.66 172 ARG A O 1
ATOM 1332 N N . GLN A 1 173 ? 7.012 11.823 0.245 1.00 41.28 173 GLN A N 1
ATOM 1333 C CA . GLN A 1 173 ? 6.502 10.523 0.700 1.00 41.28 173 GLN A CA 1
ATOM 1334 C C . GLN A 1 173 ? 7.626 9.523 1.025 1.00 41.28 173 GLN A C 1
ATOM 1336 O O . GLN A 1 173 ? 7.473 8.743 1.952 1.00 41.28 173 GLN A O 1
ATOM 1341 N N . THR A 1 174 ? 8.779 9.585 0.346 1.00 34.59 174 THR A N 1
ATOM 1342 C CA . THR A 1 174 ? 9.954 8.742 0.661 1.00 34.59 174 THR A CA 1
ATOM 1343 C C . THR A 1 174 ? 10.692 9.142 1.945 1.00 34.59 174 THR A C 1
ATOM 1345 O O . THR A 1 174 ? 11.566 8.410 2.388 1.00 34.59 174 THR A O 1
ATOM 1348 N N . LEU A 1 175 ? 10.381 10.306 2.529 1.00 27.38 175 LEU A N 1
ATOM 1349 C CA . LEU A 1 175 ? 11.057 10.861 3.713 1.00 27.38 175 LEU A CA 1
ATOM 1350 C C . LEU A 1 175 ? 10.134 10.960 4.938 1.00 27.38 175 LEU A C 1
ATOM 1352 O O . LEU A 1 175 ? 10.476 11.611 5.920 1.00 27.38 175 LEU A O 1
ATOM 1356 N N . SER A 1 176 ? 8.935 10.385 4.875 1.00 29.27 176 SER A N 1
ATOM 1357 C CA . SER A 1 176 ? 7.973 10.381 5.982 1.00 29.27 176 SER A CA 1
ATOM 1358 C C . SER A 1 176 ? 7.500 8.955 6.248 1.00 29.27 176 SER A C 1
ATOM 1360 O O . SER A 1 176 ? 6.327 8.641 6.062 1.00 29.27 176 SER A O 1
ATOM 1362 N N . GLU A 1 177 ? 8.444 8.108 6.658 1.00 33.12 177 GLU A N 1
ATOM 1363 C CA . GLU A 1 177 ? 8.220 6.834 7.354 1.00 33.12 177 GLU A CA 1
ATOM 1364 C C . GLU A 1 177 ? 8.946 6.873 8.703 1.00 33.12 177 GLU A C 1
ATOM 1366 O O . GLU A 1 177 ? 10.084 7.398 8.736 1.00 33.12 177 GLU A O 1
#